Protein AF-A0A2M7ZBW8-F1 (afdb_monomer_lite)

Structure (mmCIF, N/CA/C/O backbone):
data_AF-A0A2M7ZBW8-F1
#
_entry.id   AF-A0A2M7ZBW8-F1
#
loop_
_atom_site.group_PDB
_atom_site.id
_atom_site.type_symbol
_atom_site.label_atom_id
_atom_site.label_alt_id
_atom_site.label_comp_id
_atom_site.label_asym_id
_atom_site.label_entity_id
_atom_site.label_seq_id
_atom_site.pdbx_PDB_ins_code
_atom_site.Cartn_x
_atom_site.Cartn_y
_atom_site.Cartn_z
_atom_site.occupancy
_atom_site.B_iso_or_equiv
_atom_site.auth_seq_id
_atom_site.auth_comp_id
_atom_site.auth_asym_id
_atom_site.auth_atom_id
_atom_site.pdbx_PDB_model_num
ATOM 1 N N . MET A 1 1 ? 15.782 3.166 -24.351 1.00 37.62 1 MET A N 1
ATOM 2 C CA . MET A 1 1 ? 16.225 3.328 -22.945 1.00 37.62 1 MET A CA 1
ATOM 3 C C . MET A 1 1 ? 15.008 3.798 -22.159 1.00 37.62 1 MET A C 1
ATOM 5 O O . MET A 1 1 ? 14.876 4.979 -21.884 1.00 37.62 1 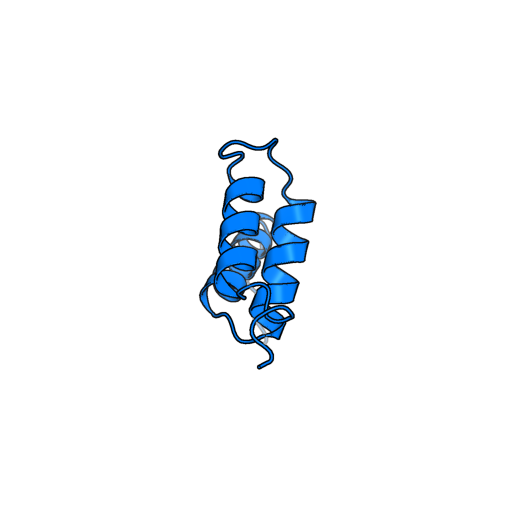MET A O 1
ATOM 9 N N . ASP A 1 2 ? 14.088 2.892 -21.836 1.00 36.59 2 ASP A N 1
ATOM 10 C CA . ASP A 1 2 ? 12.788 3.239 -21.235 1.00 36.59 2 ASP A CA 1
ATOM 11 C C . ASP A 1 2 ? 12.776 2.960 -19.726 1.00 36.59 2 ASP A C 1
ATOM 13 O O . ASP A 1 2 ? 11.874 2.333 -19.175 1.00 36.59 2 ASP A O 1
ATOM 17 N N . ALA A 1 3 ? 13.827 3.412 -19.039 1.00 46.94 3 ALA A N 1
ATOM 18 C CA . ALA A 1 3 ? 13.967 3.251 -17.592 1.00 46.94 3 ALA A CA 1
ATOM 19 C C . ALA A 1 3 ? 13.149 4.286 -16.791 1.00 46.94 3 ALA A C 1
ATOM 21 O O . ALA A 1 3 ? 12.905 4.086 -15.606 1.00 46.94 3 ALA A O 1
ATOM 22 N N . ALA A 1 4 ? 12.690 5.374 -17.424 1.00 44.03 4 ALA A N 1
ATOM 23 C CA . ALA A 1 4 ? 12.075 6.510 -16.729 1.00 44.03 4 ALA A CA 1
ATOM 24 C C . ALA A 1 4 ? 10.544 6.419 -16.567 1.00 44.03 4 ALA A C 1
ATOM 26 O O . ALA A 1 4 ? 9.999 7.009 -15.640 1.00 44.03 4 ALA A O 1
ATOM 27 N N . ASN A 1 5 ? 9.842 5.651 -17.413 1.00 45.56 5 ASN A N 1
ATOM 28 C CA . ASN A 1 5 ? 8.377 5.486 -17.321 1.00 45.56 5 ASN A CA 1
ATOM 29 C C . ASN A 1 5 ? 7.951 4.247 -16.506 1.00 45.56 5 ASN A C 1
ATOM 31 O O . ASN A 1 5 ? 6.769 3.967 -16.275 1.00 45.56 5 ASN A O 1
ATOM 35 N N . SER A 1 6 ? 8.946 3.505 -16.032 1.00 51.66 6 SER A N 1
ATOM 36 C CA . SER A 1 6 ? 8.798 2.379 -15.125 1.00 51.66 6 SER A CA 1
ATOM 37 C C . SER A 1 6 ? 9.036 2.872 -13.705 1.00 51.66 6 SER A C 1
ATOM 39 O O . SER A 1 6 ? 9.973 2.424 -13.055 1.00 51.66 6 SER A O 1
ATOM 41 N N . GLY A 1 7 ? 8.212 3.815 -13.218 1.00 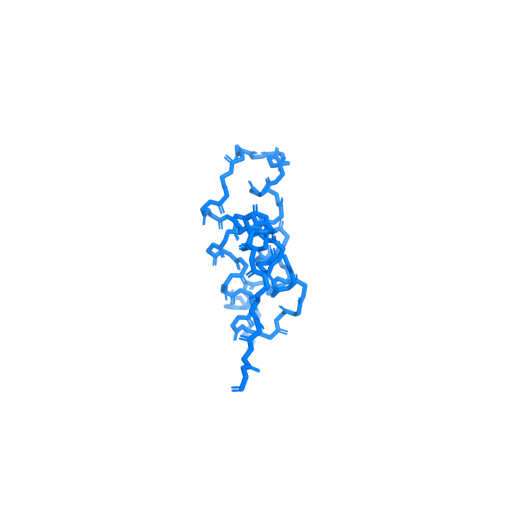60.59 7 GLY A N 1
ATOM 42 C CA . GLY A 1 7 ? 8.130 4.081 -11.780 1.00 60.59 7 GLY A CA 1
ATOM 43 C C . GLY A 1 7 ? 7.982 2.728 -11.097 1.00 60.59 7 GLY A C 1
ATOM 44 O O . GLY A 1 7 ? 6.985 2.042 -11.343 1.00 60.59 7 GLY A O 1
ATOM 45 N N . SER A 1 8 ? 9.052 2.286 -10.426 1.00 77.19 8 SER A N 1
ATOM 46 C CA . SER A 1 8 ? 9.261 0.868 -10.149 1.00 77.19 8 SER A CA 1
ATOM 47 C C . SER A 1 8 ? 8.026 0.334 -9.449 1.00 77.19 8 SER A C 1
ATOM 49 O O . SER A 1 8 ? 7.552 0.918 -8.475 1.00 77.19 8 SER A O 1
ATOM 51 N N . VAL A 1 9 ? 7.463 -0.751 -9.973 1.00 83.56 9 VAL A N 1
ATOM 52 C CA . VAL A 1 9 ? 6.252 -1.359 -9.412 1.00 83.56 9 VAL A CA 1
ATOM 53 C C . VAL A 1 9 ? 6.459 -1.669 -7.920 1.00 83.56 9 VAL A C 1
ATOM 55 O O . VAL A 1 9 ? 5.534 -1.575 -7.118 1.00 83.56 9 VAL A O 1
ATOM 58 N N . LEU A 1 10 ? 7.709 -1.951 -7.537 1.00 82.62 10 LEU A N 1
ATOM 59 C CA . LEU A 1 10 ? 8.144 -2.083 -6.150 1.00 82.62 10 LEU A CA 1
ATOM 60 C C . LEU A 1 10 ? 8.079 -0.750 -5.395 1.00 82.62 10 LEU A C 1
ATOM 62 O O . LEU A 1 10 ? 7.529 -0.715 -4.304 1.00 82.62 10 LEU A O 1
ATOM 66 N N . SER A 1 11 ? 8.569 0.354 -5.963 1.00 86.88 11 SER A N 1
ATOM 67 C CA . SER A 1 11 ? 8.461 1.687 -5.351 1.00 86.88 11 SER A CA 1
ATOM 68 C C . SER A 1 11 ? 7.010 2.118 -5.133 1.00 86.88 11 SER A C 1
ATOM 70 O O . SER A 1 11 ? 6.709 2.708 -4.102 1.00 86.88 11 SER A O 1
ATOM 72 N N . GLN A 1 12 ? 6.099 1.794 -6.057 1.00 87.69 12 GLN A N 1
ATOM 73 C CA . GLN A 1 12 ? 4.663 2.044 -5.874 1.00 87.69 12 GLN A CA 1
ATOM 74 C C . GLN A 1 12 ? 4.100 1.229 -4.703 1.00 87.69 12 GLN A C 1
ATOM 76 O O . GLN A 1 12 ? 3.386 1.781 -3.869 1.00 87.69 12 GLN A O 1
ATOM 81 N N . ALA A 1 13 ? 4.471 -0.050 -4.591 1.00 89.12 13 ALA A N 1
ATOM 82 C CA . ALA A 1 13 ? 4.078 -0.890 -3.461 1.00 89.12 13 ALA A CA 1
ATOM 83 C C . ALA A 1 13 ? 4.646 -0.374 -2.124 1.00 89.12 13 ALA A C 1
ATOM 85 O O . ALA A 1 13 ? 3.917 -0.286 -1.141 1.00 89.12 13 ALA A O 1
ATOM 86 N N . TYR A 1 14 ? 5.918 0.033 -2.090 1.00 90.38 14 TYR A N 1
ATOM 87 C CA . TYR A 1 14 ? 6.549 0.602 -0.895 1.00 90.38 14 TYR A CA 1
ATOM 88 C C . TYR A 1 14 ? 5.927 1.933 -0.480 1.00 90.38 14 TYR A C 1
ATOM 90 O O . TYR A 1 14 ? 5.688 2.155 0.702 1.00 90.38 14 TYR A O 1
ATOM 98 N N . LEU A 1 15 ? 5.622 2.811 -1.437 1.00 89.94 15 LEU A N 1
ATOM 99 C CA . LEU A 1 15 ? 4.936 4.060 -1.135 1.00 89.94 15 LEU A CA 1
ATOM 100 C C . LEU A 1 15 ? 3.530 3.790 -0.584 1.00 89.94 15 LEU A C 1
ATOM 102 O O . LEU A 1 15 ? 3.121 4.437 0.378 1.00 89.94 15 LEU A O 1
ATOM 106 N N . GLY A 1 16 ? 2.828 2.794 -1.136 1.00 92.12 16 GLY A N 1
ATOM 107 C CA . GLY A 1 16 ? 1.554 2.329 -0.595 1.00 92.12 16 GLY A CA 1
ATOM 108 C C . GLY A 1 16 ? 1.681 1.883 0.861 1.00 92.12 16 GLY A C 1
ATOM 109 O O . GLY A 1 16 ? 0.907 2.319 1.708 1.00 92.12 16 GLY A O 1
ATOM 110 N N . PHE A 1 17 ? 2.731 1.128 1.181 1.00 90.44 17 PHE A N 1
ATOM 111 C CA . PHE A 1 17 ? 3.037 0.706 2.548 1.00 90.44 17 PHE A CA 1
ATOM 112 C C . PHE A 1 17 ? 3.338 1.877 3.491 1.00 90.44 17 PHE A C 1
ATOM 114 O O . PHE A 1 17 ? 2.862 1.890 4.629 1.00 90.44 17 PHE A O 1
ATOM 121 N N . CYS A 1 18 ? 4.068 2.893 3.026 1.00 92.38 18 CYS A N 1
ATOM 122 C CA . CYS A 1 18 ? 4.305 4.104 3.809 1.00 92.38 18 CYS A CA 1
ATOM 123 C C . CYS A 1 18 ? 3.004 4.867 4.082 1.00 92.38 18 CYS A C 1
ATOM 125 O O . CYS A 1 18 ? 2.803 5.321 5.206 1.00 92.38 18 CYS A O 1
ATOM 127 N N . TYR A 1 19 ? 2.101 4.979 3.101 1.00 93.94 19 TYR A N 1
ATOM 128 C CA . TYR A 1 19 ? 0.799 5.628 3.293 1.00 93.94 19 TYR A CA 1
ATOM 129 C C . TYR A 1 19 ? -0.111 4.817 4.212 1.00 93.94 19 TYR A C 1
ATOM 131 O O . TYR A 1 19 ? -0.879 5.393 4.979 1.00 93.94 19 TYR A O 1
ATOM 139 N N . GLU A 1 20 ? -0.019 3.493 4.161 1.00 90.81 20 GLU A N 1
ATOM 140 C CA . GLU A 1 20 ? -0.793 2.601 5.012 1.00 90.81 20 GLU A CA 1
ATOM 141 C C . GLU A 1 20 ? -0.381 2.711 6.486 1.00 90.81 20 GLU A C 1
ATOM 143 O O . GLU A 1 20 ? -1.248 2.768 7.357 1.00 90.81 20 GLU A O 1
ATOM 148 N N . ASN A 1 21 ? 0.925 2.787 6.758 1.00 88.38 21 ASN A N 1
ATOM 149 C CA . ASN A 1 21 ? 1.488 2.806 8.113 1.00 88.38 21 ASN A CA 1
ATOM 150 C C . ASN A 1 21 ? 1.804 4.218 8.632 1.00 88.38 21 ASN A C 1
ATOM 152 O O . ASN A 1 21 ? 2.141 4.385 9.800 1.00 88.38 21 ASN A O 1
ATOM 156 N N . GLY A 1 22 ? 1.722 5.241 7.780 1.00 91.06 22 GLY A N 1
ATOM 157 C CA . GLY A 1 22 ? 2.110 6.607 8.129 1.00 91.06 22 GLY A CA 1
ATOM 158 C C . GLY A 1 22 ? 3.622 6.792 8.329 1.00 91.06 22 GLY A C 1
ATOM 159 O O . GLY A 1 22 ? 4.044 7.588 9.166 1.00 91.06 22 GLY A O 1
ATOM 160 N N . ILE A 1 23 ? 4.458 6.048 7.596 1.00 88.12 23 ILE A N 1
ATOM 161 C CA . ILE A 1 23 ? 5.922 6.105 7.745 1.00 88.12 23 ILE A CA 1
ATOM 162 C C . ILE A 1 23 ? 6.465 7.305 6.973 1.00 88.12 23 ILE A C 1
ATOM 164 O O . ILE A 1 23 ? 6.482 7.306 5.743 1.00 88.12 23 ILE A O 1
ATOM 168 N N . GLY A 1 24 ? 6.903 8.338 7.696 1.00 86.31 24 GLY A N 1
ATOM 169 C CA . GLY A 1 24 ? 7.474 9.560 7.111 1.00 86.31 24 GLY A CA 1
ATOM 170 C C . GLY A 1 24 ? 6.476 10.423 6.327 1.00 86.31 24 GLY A C 1
ATOM 171 O O . GLY A 1 24 ? 6.834 11.504 5.868 1.00 86.31 24 GLY A O 1
ATOM 172 N N . ILE A 1 25 ? 5.227 9.972 6.194 1.00 87.44 25 ILE A N 1
ATOM 173 C CA . ILE A 1 25 ? 4.122 10.658 5.526 1.00 87.44 25 ILE A CA 1
ATOM 174 C C . ILE A 1 25 ? 2.838 10.466 6.330 1.00 87.44 25 ILE A C 1
ATOM 176 O O . ILE A 1 25 ? 2.699 9.503 7.079 1.00 87.44 25 ILE A O 1
ATOM 180 N N . LYS A 1 26 ? 1.869 11.372 6.167 1.00 91.25 26 LYS A N 1
ATOM 181 C CA . LYS A 1 26 ? 0.561 11.235 6.816 1.00 91.25 26 LYS A CA 1
ATOM 182 C C . LYS A 1 26 ? -0.127 9.956 6.336 1.00 91.25 26 LYS A C 1
ATOM 184 O O . LYS A 1 26 ? -0.263 9.752 5.128 1.00 91.25 26 LYS A O 1
ATOM 189 N N . GLN A 1 27 ? -0.599 9.152 7.287 1.00 91.50 27 GLN A N 1
ATOM 190 C CA . GLN A 1 27 ? -1.340 7.929 7.003 1.00 91.50 27 GLN A CA 1
ATOM 191 C C . GLN A 1 27 ? -2.578 8.229 6.146 1.00 91.50 27 GLN A C 1
ATOM 193 O O . GLN A 1 27 ? -3.415 9.055 6.515 1.00 91.50 27 GLN A O 1
ATOM 198 N N . GLN A 1 28 ? -2.682 7.564 4.996 1.00 92.94 28 GLN A N 1
ATOM 199 C CA . GLN A 1 28 ? -3.775 7.703 4.036 1.00 92.94 28 GLN A CA 1
ATOM 200 C C . GLN A 1 28 ? -4.060 6.354 3.374 1.00 92.94 28 GLN A C 1
ATOM 202 O O . GLN A 1 28 ? -3.478 6.005 2.347 1.00 92.94 28 GLN A O 1
ATOM 207 N N . LYS A 1 29 ? -4.995 5.59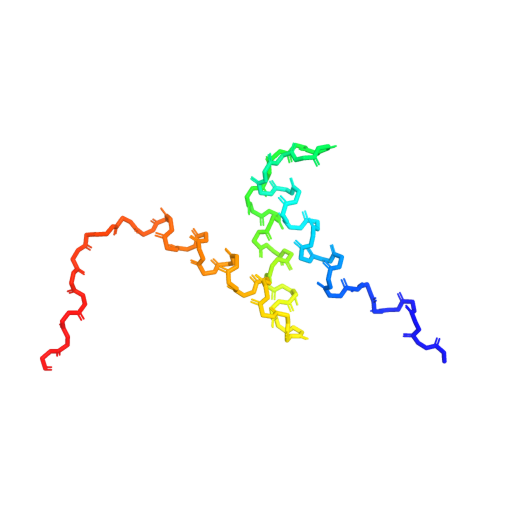6 3.956 1.00 87.75 29 LYS A N 1
ATOM 208 C CA . LYS A 1 29 ? -5.378 4.267 3.451 1.00 87.75 29 LYS A CA 1
ATOM 209 C C . LYS A 1 29 ? -5.906 4.306 2.009 1.00 87.75 29 LYS A C 1
ATOM 211 O O . LYS A 1 29 ? -5.620 3.398 1.240 1.00 87.75 29 LYS A O 1
ATOM 216 N N . SER A 1 30 ? -6.609 5.368 1.614 1.00 90.06 30 SER A N 1
ATOM 217 C CA . SER A 1 30 ? -7.101 5.546 0.239 1.00 90.06 30 SER A CA 1
ATOM 218 C C . SER A 1 30 ? -5.967 5.631 -0.788 1.00 90.06 30 SER A C 1
ATOM 220 O O . SER A 1 30 ? -6.031 5.008 -1.847 1.00 90.06 30 SER A O 1
ATOM 222 N N . GLU A 1 31 ? -4.901 6.367 -0.467 1.00 91.62 31 GLU A N 1
ATOM 223 C CA . GLU A 1 31 ? -3.751 6.511 -1.361 1.00 91.62 31 GLU A CA 1
ATOM 224 C C . GLU A 1 31 ? -2.902 5.234 -1.389 1.00 91.62 31 GLU A C 1
ATOM 226 O O . GLU A 1 31 ? -2.449 4.815 -2.457 1.00 91.62 31 GLU A O 1
ATOM 231 N N . ALA A 1 32 ? -2.773 4.556 -0.241 1.00 92.88 32 ALA A N 1
ATOM 232 C CA . ALA A 1 32 ? -2.161 3.233 -0.162 1.00 92.88 32 ALA A CA 1
ATOM 233 C C . ALA A 1 32 ? -2.857 2.228 -1.087 1.00 92.88 32 ALA A C 1
ATOM 235 O O . ALA A 1 32 ? -2.206 1.569 -1.899 1.00 92.88 32 ALA A O 1
ATOM 236 N N . GLU A 1 33 ? -4.188 2.174 -1.033 1.00 92.62 33 GLU A N 1
ATOM 237 C CA . GLU A 1 33 ? -4.989 1.301 -1.883 1.00 92.62 33 GLU A CA 1
ATOM 238 C C . GLU A 1 33 ? -4.779 1.608 -3.372 1.00 92.62 33 GLU A C 1
ATOM 240 O O . GLU A 1 33 ? -4.540 0.698 -4.171 1.00 92.62 33 GLU A O 1
ATOM 245 N N . ARG A 1 34 ? -4.809 2.890 -3.762 1.00 92.25 34 ARG A N 1
ATOM 246 C CA . ARG A 1 34 ? -4.598 3.319 -5.153 1.00 92.25 34 ARG A CA 1
ATOM 247 C C . ARG A 1 34 ? -3.250 2.838 -5.695 1.00 92.25 34 ARG A C 1
ATOM 249 O O . ARG A 1 34 ? -3.177 2.321 -6.814 1.00 92.25 34 ARG A O 1
ATOM 256 N N . LEU A 1 35 ? -2.195 2.979 -4.896 1.00 92.50 35 LEU A N 1
ATOM 257 C CA . LEU A 1 35 ? -0.841 2.555 -5.244 1.00 92.50 35 LEU A CA 1
ATOM 258 C C . LEU A 1 35 ? -0.718 1.031 -5.319 1.00 92.50 35 LEU A C 1
ATOM 260 O O . LEU A 1 35 ? -0.151 0.514 -6.285 1.00 92.50 35 LEU A O 1
ATOM 264 N N . TYR A 1 36 ? -1.306 0.305 -4.366 1.00 92.94 36 TYR A N 1
ATOM 265 C CA . TYR A 1 36 ? -1.333 -1.154 -4.396 1.00 92.94 36 TYR A CA 1
ATOM 266 C C . TYR A 1 36 ? -2.098 -1.696 -5.606 1.00 92.94 36 TYR A C 1
ATOM 268 O O . TYR A 1 36 ? -1.613 -2.618 -6.259 1.00 92.94 36 TYR A O 1
ATOM 276 N N . ARG A 1 37 ? -3.236 -1.098 -5.986 1.00 91.56 37 ARG A N 1
ATOM 277 C CA . ARG A 1 37 ? -3.978 -1.478 -7.205 1.00 91.56 37 ARG A CA 1
ATOM 278 C C . ARG A 1 37 ? -3.139 -1.300 -8.461 1.00 91.56 37 ARG A C 1
ATOM 280 O O . ARG A 1 37 ? -3.123 -2.183 -9.319 1.00 91.56 37 ARG A O 1
ATOM 287 N N . LEU A 1 38 ? -2.446 -0.168 -8.577 1.00 90.50 38 LEU A N 1
ATOM 288 C CA . LEU A 1 38 ? -1.593 0.116 -9.728 1.00 90.50 38 LEU A CA 1
ATOM 289 C C . LEU A 1 38 ? -0.430 -0.879 -9.813 1.00 90.50 38 LEU A C 1
ATOM 291 O O . LEU A 1 38 ? -0.151 -1.404 -10.892 1.00 90.50 38 LEU A O 1
ATOM 295 N N . ALA A 1 39 ? 0.198 -1.183 -8.677 1.00 90.25 39 ALA A N 1
ATOM 296 C CA . ALA A 1 39 ? 1.297 -2.132 -8.605 1.00 90.25 39 ALA A CA 1
ATOM 297 C C . ALA A 1 39 ? 0.844 -3.581 -8.874 1.00 90.25 39 ALA A C 1
ATOM 299 O O . ALA A 1 39 ? 1.472 -4.291 -9.661 1.00 90.25 39 ALA A O 1
ATOM 300 N N . ALA A 1 40 ? -0.287 -4.002 -8.304 1.00 91.12 40 ALA A N 1
ATOM 301 C CA . ALA A 1 40 ? -0.884 -5.315 -8.537 1.00 91.12 40 ALA A CA 1
ATOM 302 C C . ALA A 1 40 ? -1.271 -5.513 -10.011 1.00 91.12 40 ALA A C 1
ATOM 304 O O . ALA A 1 40 ? -0.970 -6.553 -10.592 1.00 91.12 40 ALA A O 1
ATOM 305 N N . LYS A 1 41 ? -1.843 -4.487 -10.663 1.00 89.75 41 LYS A N 1
ATOM 306 C CA . LYS A 1 41 ? -2.176 -4.517 -12.101 1.00 89.75 41 LYS A CA 1
ATOM 307 C C . LYS A 1 41 ? -0.947 -4.735 -12.993 1.00 89.75 41 LYS A C 1
ATOM 309 O O . LYS A 1 41 ? -1.077 -5.245 -14.100 1.00 89.75 41 LYS A O 1
ATOM 314 N N . ARG A 1 42 ? 0.242 -4.358 -12.518 1.00 88.00 42 ARG A N 1
ATOM 315 C CA . ARG A 1 42 ? 1.526 -4.559 -13.211 1.00 88.00 42 ARG A CA 1
ATOM 316 C C . ARG A 1 42 ? 2.243 -5.848 -12.777 1.00 88.00 42 ARG A C 1
ATOM 318 O O . ARG A 1 42 ? 3.412 -6.017 -13.102 1.00 88.00 42 ARG A O 1
ATOM 325 N N . GLY A 1 43 ? 1.561 -6.743 -12.057 1.00 87.00 43 GLY A N 1
ATOM 326 C CA . GLY A 1 43 ? 2.070 -8.064 -11.675 1.00 87.00 43 GLY A CA 1
ATOM 327 C C . GLY A 1 43 ? 2.817 -8.118 -10.340 1.00 87.00 43 GLY A C 1
ATOM 328 O O . GLY A 1 43 ? 3.475 -9.114 -10.055 1.00 87.00 43 GLY A O 1
ATOM 329 N N . ASN A 1 44 ? 2.751 -7.078 -9.503 1.00 88.62 44 ASN A N 1
ATOM 330 C CA . ASN A 1 44 ? 3.384 -7.123 -8.186 1.00 88.62 44 ASN A CA 1
ATOM 331 C C . ASN A 1 44 ? 2.519 -7.881 -7.172 1.00 88.62 44 ASN A C 1
ATOM 333 O O . ASN A 1 44 ? 1.497 -7.382 -6.695 1.00 88.62 44 ASN A O 1
ATOM 337 N N . GLN A 1 45 ? 2.978 -9.078 -6.810 1.00 90.00 45 GLN A N 1
ATOM 338 C CA . GLN A 1 45 ? 2.285 -9.953 -5.868 1.00 90.00 45 GLN A CA 1
ATOM 339 C C . GLN A 1 45 ? 2.215 -9.374 -4.446 1.00 90.00 45 GLN A C 1
ATOM 341 O O . GLN A 1 45 ? 1.214 -9.565 -3.761 1.00 90.00 45 GLN A O 1
ATOM 346 N N . ALA A 1 46 ? 3.242 -8.645 -3.996 1.00 87.88 46 ALA A N 1
ATOM 347 C CA . ALA A 1 46 ? 3.249 -8.043 -2.661 1.00 87.88 46 ALA A CA 1
ATOM 348 C C . ALA A 1 46 ? 2.156 -6.973 -2.530 1.00 87.88 46 ALA A C 1
ATOM 350 O O . ALA A 1 46 ? 1.408 -6.970 -1.559 1.00 87.88 46 ALA A O 1
ATOM 351 N N . ALA A 1 47 ? 1.997 -6.129 -3.550 1.00 90.94 47 ALA A N 1
ATOM 352 C CA . ALA A 1 47 ? 0.929 -5.142 -3.616 1.00 90.94 47 ALA A CA 1
ATOM 353 C C . ALA A 1 47 ? -0.461 -5.792 -3.645 1.00 90.94 47 ALA A C 1
ATOM 355 O O . ALA A 1 47 ? -1.368 -5.323 -2.964 1.00 90.94 47 ALA A O 1
ATOM 356 N N . TYR A 1 48 ? -0.622 -6.891 -4.391 1.00 92.19 48 TYR A N 1
ATOM 357 C CA . TYR A 1 48 ? -1.868 -7.659 -4.396 1.00 92.19 48 TYR A CA 1
ATOM 358 C C . TYR A 1 48 ? -2.194 -8.22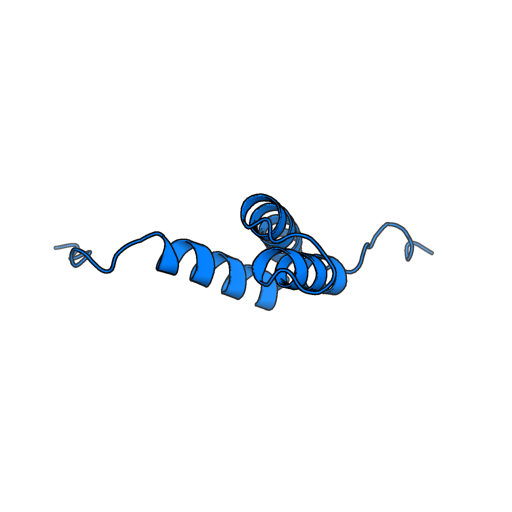7 -3.007 1.00 92.19 48 TYR A C 1
ATOM 360 O O . TYR A 1 48 ? -3.324 -8.100 -2.542 1.00 92.19 48 TYR A O 1
ATOM 368 N N . ASN A 1 49 ? -1.203 -8.802 -2.319 1.00 91.56 49 ASN A N 1
ATOM 369 C CA . ASN A 1 49 ? -1.383 -9.347 -0.974 1.00 91.56 49 ASN A CA 1
ATOM 370 C C . ASN A 1 49 ? -1.726 -8.247 0.045 1.00 91.56 49 ASN A C 1
ATOM 372 O O . ASN A 1 49 ? -2.621 -8.446 0.864 1.00 91.56 49 ASN A O 1
ATOM 376 N N . SER A 1 50 ? -1.075 -7.080 -0.026 1.00 90.62 50 SER A N 1
ATOM 377 C CA . SER A 1 50 ? -1.412 -5.928 0.822 1.00 90.62 50 SER A CA 1
ATOM 378 C C . SER A 1 50 ? -2.826 -5.419 0.557 1.00 90.62 50 SER A C 1
ATOM 380 O O . SER A 1 50 ? -3.569 -5.172 1.502 1.00 90.62 50 SER A O 1
ATOM 382 N N . LEU A 1 51 ? -3.227 -5.322 -0.716 1.00 90.50 51 LEU A N 1
ATOM 383 C CA . LEU A 1 51 ? -4.587 -4.943 -1.089 1.00 90.50 51 LEU A CA 1
ATOM 384 C C . LEU A 1 51 ? -5.604 -5.936 -0.518 1.00 90.50 51 LEU A C 1
ATOM 386 O O . LEU A 1 51 ? -6.581 -5.525 0.099 1.00 90.50 51 LEU A O 1
ATOM 390 N N . LYS A 1 52 ? -5.357 -7.239 -0.692 1.00 90.44 52 LYS A N 1
ATOM 391 C CA . LYS A 1 52 ? -6.217 -8.295 -0.159 1.00 90.44 52 LYS A CA 1
ATOM 392 C C . LYS A 1 52 ? -6.354 -8.177 1.360 1.00 90.44 52 LYS A C 1
ATOM 394 O O . LYS A 1 52 ? -7.477 -8.142 1.839 1.00 90.44 52 LYS A O 1
ATOM 399 N N . ARG A 1 53 ? -5.249 -8.001 2.094 1.00 88.81 53 ARG A N 1
ATOM 400 C CA . ARG A 1 53 ? -5.290 -7.774 3.547 1.00 88.81 53 ARG A CA 1
ATOM 401 C C . ARG A 1 53 ? -6.117 -6.541 3.917 1.00 88.81 53 ARG A C 1
ATOM 403 O O . ARG A 1 53 ? -6.926 -6.630 4.827 1.00 88.81 53 ARG A O 1
ATOM 410 N N . MET A 1 54 ? -5.959 -5.416 3.213 1.00 86.31 54 MET A N 1
ATOM 411 C CA . MET A 1 54 ? -6.760 -4.211 3.482 1.00 86.31 54 MET A CA 1
ATOM 412 C C . MET A 1 54 ? -8.264 -4.454 3.284 1.00 86.31 54 MET A C 1
ATOM 414 O O . MET A 1 54 ? -9.071 -3.926 4.044 1.00 86.31 54 MET A O 1
ATOM 418 N N . TYR A 1 55 ? -8.642 -5.249 2.279 1.00 84.19 55 TYR A N 1
ATOM 419 C CA . TYR A 1 55 ? -10.033 -5.639 2.040 1.00 84.19 55 TYR A CA 1
ATOM 420 C C . TYR A 1 55 ? -10.557 -6.645 3.063 1.00 84.19 55 TYR A C 1
ATOM 422 O O . TYR A 1 55 ? -11.696 -6.512 3.505 1.00 84.19 55 TYR A O 1
ATOM 430 N N . ASP A 1 56 ? -9.727 -7.608 3.454 1.00 83.38 56 ASP A N 1
ATOM 431 C CA . ASP A 1 56 ? -10.055 -8.599 4.475 1.00 83.38 56 ASP A CA 1
ATOM 432 C C . ASP A 1 56 ? -10.216 -7.923 5.854 1.00 83.38 56 ASP A C 1
ATOM 434 O O . ASP A 1 56 ? -11.137 -8.258 6.582 1.00 83.38 56 ASP A O 1
ATOM 438 N N . GLU A 1 57 ? -9.422 -6.897 6.190 1.00 75.56 57 GLU A N 1
ATOM 439 C CA . GLU A 1 57 ? -9.592 -6.091 7.417 1.00 75.56 57 GLU A CA 1
ATOM 440 C C . GLU A 1 57 ? -10.905 -5.285 7.445 1.00 75.56 57 GLU A C 1
ATOM 442 O O . GLU A 1 57 ? -11.468 -5.041 8.512 1.00 75.56 57 GLU A O 1
ATOM 447 N N . LEU A 1 58 ? -11.391 -4.835 6.283 1.00 68.56 58 LEU A N 1
ATOM 448 C CA . LEU A 1 58 ? -12.655 -4.095 6.152 1.00 68.56 58 LEU A CA 1
ATOM 449 C C . LEU A 1 58 ? -13.880 -5.009 6.179 1.00 68.56 58 LEU A C 1
ATOM 451 O O . LEU A 1 58 ? -14.998 -4.533 6.389 1.00 68.56 58 LEU A O 1
ATOM 455 N N . ARG A 1 59 ? -13.681 -6.303 5.934 1.00 57.56 59 ARG A N 1
ATOM 456 C CA . ARG A 1 59 ? -14.731 -7.304 5.961 1.00 57.56 59 ARG A CA 1
ATOM 457 C C . ARG A 1 59 ? -14.666 -7.967 7.338 1.00 57.56 59 ARG A C 1
ATOM 459 O O . ARG A 1 59 ? -13.825 -8.840 7.531 1.00 57.56 59 ARG A O 1
ATOM 466 N N . PRO A 1 60 ? -15.501 -7.569 8.320 1.00 54.81 60 PRO A N 1
ATOM 467 C CA . PRO A 1 60 ? -15.594 -8.350 9.542 1.00 54.81 60 PRO A CA 1
ATOM 468 C C . PRO A 1 60 ? -15.883 -9.796 9.139 1.00 54.81 60 PRO A C 1
ATOM 470 O O . PRO A 1 60 ? -16.599 -10.041 8.165 1.00 54.81 60 PRO A O 1
ATOM 473 N N . GLU A 1 61 ? -15.284 -10.734 9.862 1.00 56.34 61 GLU A N 1
ATOM 474 C CA . GLU A 1 61 ? -15.403 -12.183 9.687 1.00 56.34 61 GLU A CA 1
ATOM 475 C C . GLU A 1 61 ? -16.831 -12.666 10.036 1.00 56.34 61 GLU A C 1
ATOM 477 O O . GLU A 1 61 ? -17.037 -13.626 10.770 1.00 56.34 61 GLU A O 1
ATOM 482 N N . SER A 1 62 ? -17.856 -11.947 9.577 1.00 59.62 62 SER A N 1
ATOM 483 C CA . SER A 1 62 ? -19.259 -12.265 9.757 1.00 59.62 62 SER A CA 1
ATOM 484 C C . SER A 1 62 ? -19.791 -12.924 8.492 1.00 59.62 62 SER A C 1
ATOM 486 O O . SER A 1 62 ? -20.025 -12.272 7.473 1.00 59.62 62 SER A O 1
ATOM 488 N N . GLU A 1 63 ? -19.998 -14.225 8.668 1.00 51.41 63 GLU A N 1
ATOM 489 C CA . GLU A 1 63 ? -20.802 -15.159 7.886 1.00 51.41 63 GLU A CA 1
ATOM 490 C C . GLU A 1 63 ? -20.117 -15.797 6.676 1.00 51.41 63 GLU A C 1
ATOM 492 O O . GLU A 1 63 ? -20.057 -15.274 5.563 1.00 51.41 63 GLU A O 1
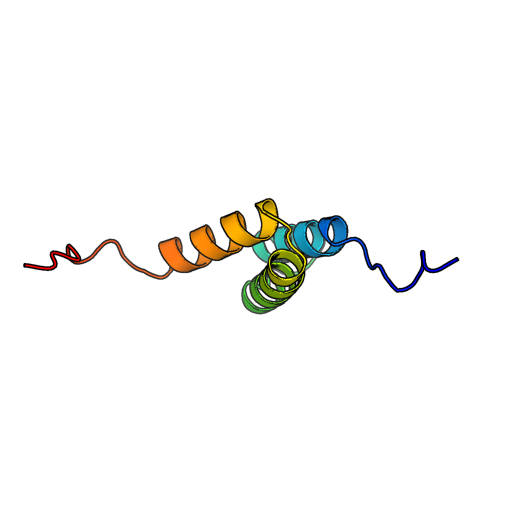ATOM 497 N N . GLU A 1 64 ? -19.605 -17.000 6.972 1.00 54.91 64 GLU A N 1
ATOM 4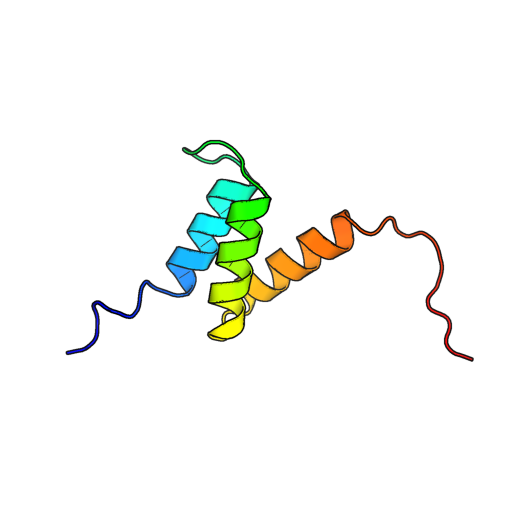98 C CA . GLU A 1 64 ? -19.593 -18.187 6.120 1.00 54.91 64 GLU A CA 1
ATOM 499 C C . GLU A 1 64 ? -20.197 -17.957 4.732 1.00 54.91 64 GLU A C 1
ATOM 501 O O . GLU A 1 64 ? -21.407 -18.053 4.523 1.00 54.91 64 GLU A O 1
ATOM 506 N N . PHE A 1 65 ? -19.333 -17.766 3.739 1.00 51.22 65 PHE A N 1
ATOM 507 C CA . PHE A 1 65 ? -19.729 -17.942 2.349 1.00 51.22 65 PHE A CA 1
ATOM 508 C C . PHE A 1 65 ? -19.847 -19.452 2.066 1.00 51.22 65 PHE A C 1
ATOM 510 O O . PHE A 1 65 ? -18.980 -20.056 1.437 1.00 51.22 65 PHE A O 1
ATOM 517 N N . LYS A 1 66 ? -20.899 -20.090 2.596 1.00 48.22 66 LYS A N 1
ATOM 518 C CA . LYS A 1 66 ? -21.323 -21.435 2.190 1.00 48.22 66 LYS A CA 1
ATOM 519 C C . LYS A 1 66 ? -22.128 -21.309 0.905 1.00 48.22 66 LYS A C 1
ATOM 521 O O . LYS A 1 66 ? -23.235 -20.779 0.903 1.00 48.22 66 LYS A O 1
ATOM 526 N N . ILE A 1 67 ? -21.558 -21.806 -0.184 1.00 44.41 67 ILE A N 1
ATOM 527 C CA . ILE A 1 67 ? -22.283 -22.055 -1.427 1.00 44.41 67 ILE A CA 1
ATOM 528 C C . ILE A 1 67 ? -22.745 -23.517 -1.330 1.00 44.41 67 ILE A C 1
ATOM 530 O O . ILE A 1 67 ? -21.892 -24.404 -1.283 1.00 44.41 67 ILE A O 1
ATOM 534 N N . TYR A 1 68 ? -24.056 -23.744 -1.182 1.00 57.12 68 TYR A N 1
ATOM 535 C CA . TYR A 1 68 ? -24.676 -25.069 -1.344 1.00 57.12 68 TYR A CA 1
ATOM 536 C C . TYR A 1 68 ? -24.778 -25.426 -2.827 1.00 57.12 68 TYR A C 1
ATOM 538 O O . TYR A 1 68 ? -25.012 -24.493 -3.632 1.00 57.12 68 TYR A O 1
#

Radius of gyration: 14.61 Å; chains: 1; bounding box: 41×36×33 Å

Foldseek 3Di:
DPPPVCPDLVVLQVVLVCLCVVPVHDNDNPSSLVSLVVSVVVPDPSSVVVNVVVVVVVDPPPDDPDDD

pLDDT: mean 79.16, std 17.38, range [36.59, 93.94]

Secondary structure (DSSP, 8-state):
---SS---HHHHHHHHHHHHHTSSS---HHHHHHHHHHHHHTT-HHHHHHHHHHHHHHS-S-S-----

Sequence (68 aa):
MDAANSGSVLSQAYLGFCYENGIGIKQQKSEAERLYRLAAKRGNQAAYNSLKRMYDELRPESEEFKIY